Protein AF-A0A819T927-F1 (afdb_monomer_lite)

Sequence (54 aa):
KIMVDFGEIPKTLLPYALSLNPGLPMHVQQAMIKQEVERRTQRRSDEQLQISEE

Radius of gyration: 14.35 Å; chains: 1; bounding box: 45×16×30 Å

Structure (mmCIF, N/CA/C/O backbone):
data_AF-A0A819T927-F1
#
_entry.id   AF-A0A819T927-F1
#
loop_
_atom_site.group_PDB
_atom_site.id
_atom_site.type_symbol
_atom_site.label_atom_id
_atom_site.label_alt_id
_atom_site.label_comp_id
_atom_site.label_asym_id
_atom_site.label_entity_id
_atom_site.label_seq_id
_atom_site.pdbx_PDB_ins_code
_atom_site.Cartn_x
_atom_site.Cartn_y
_atom_site.Cartn_z
_atom_site.occupancy
_atom_site.B_iso_or_equiv
_atom_site.auth_seq_id
_atom_site.auth_comp_id
_atom_site.auth_asym_id
_atom_site.auth_atom_id
_atom_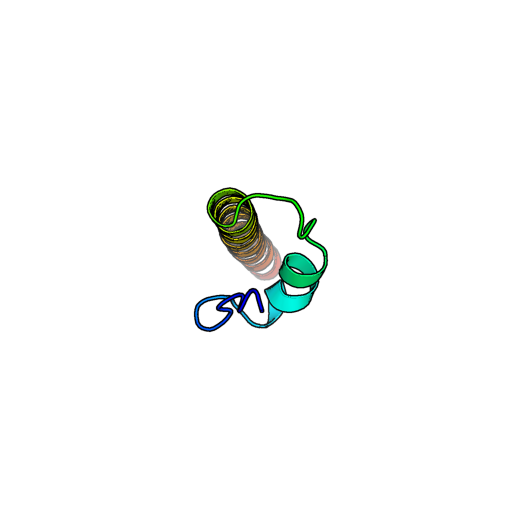site.pdbx_PDB_model_num
ATOM 1 N N . LYS A 1 1 ? 17.555 -8.862 -4.162 1.00 53.06 1 LYS A N 1
ATOM 2 C CA . LYS A 1 1 ? 16.521 -9.117 -3.129 1.00 53.06 1 LYS A CA 1
ATOM 3 C C . LYS A 1 1 ? 15.818 -7.788 -2.881 1.00 53.06 1 LYS A C 1
ATOM 5 O O . LYS A 1 1 ? 16.479 -6.883 -2.398 1.00 53.06 1 LYS A O 1
ATOM 10 N N . ILE A 1 2 ? 14.567 -7.619 -3.314 1.00 56.81 2 ILE A N 1
ATOM 11 C CA . ILE A 1 2 ? 13.803 -6.396 -3.023 1.00 56.81 2 ILE A CA 1
ATOM 12 C C . ILE A 1 2 ? 13.308 -6.552 -1.583 1.00 56.81 2 ILE A C 1
ATOM 14 O O . ILE A 1 2 ? 12.473 -7.410 -1.313 1.00 56.81 2 ILE A O 1
ATOM 18 N N . MET A 1 3 ? 13.911 -5.823 -0.644 1.00 57.00 3 MET A N 1
ATOM 19 C CA . MET A 1 3 ? 13.390 -5.711 0.718 1.00 57.00 3 MET A CA 1
ATOM 20 C C . MET A 1 3 ? 12.298 -4.650 0.684 1.00 57.00 3 MET A C 1
ATOM 22 O O . MET A 1 3 ? 12.583 -3.473 0.489 1.00 57.00 3 MET A O 1
ATOM 26 N N . VAL A 1 4 ? 11.048 -5.087 0.799 1.00 62.56 4 VAL A N 1
ATOM 27 C CA . VAL A 1 4 ? 9.928 -4.184 1.053 1.00 62.56 4 VAL A CA 1
ATOM 28 C C . VAL A 1 4 ? 9.966 -3.871 2.544 1.00 62.56 4 VAL A C 1
ATOM 30 O O . VAL A 1 4 ? 9.900 -4.787 3.366 1.00 62.56 4 VAL A O 1
ATOM 33 N N . ASP A 1 5 ? 10.155 -2.601 2.889 1.00 67.31 5 ASP A N 1
ATOM 34 C CA . ASP A 1 5 ? 10.106 -2.149 4.275 1.00 67.31 5 ASP A CA 1
ATOM 35 C C . ASP A 1 5 ? 8.640 -2.026 4.708 1.00 67.31 5 ASP A C 1
ATOM 37 O O . ASP A 1 5 ? 7.881 -1.218 4.174 1.00 67.31 5 ASP A O 1
ATOM 41 N N . PHE A 1 6 ? 8.238 -2.879 5.650 1.00 67.31 6 PHE A N 1
ATOM 42 C CA . PHE A 1 6 ? 6.904 -2.872 6.247 1.00 67.31 6 PHE A CA 1
ATOM 43 C C . PHE A 1 6 ? 6.884 -2.217 7.634 1.00 67.31 6 PHE A C 1
ATOM 45 O O . PHE A 1 6 ? 5.852 -2.272 8.300 1.00 67.31 6 PHE A O 1
ATOM 52 N N . GLY A 1 7 ? 7.995 -1.626 8.095 1.00 67.69 7 GLY A N 1
ATOM 53 C CA . GLY A 1 7 ? 8.132 -1.089 9.452 1.00 67.69 7 GLY A CA 1
ATOM 54 C C . GLY A 1 7 ? 7.087 -0.029 9.802 1.00 67.69 7 GLY A C 1
ATOM 55 O O . GLY A 1 7 ? 6.619 0.024 10.937 1.00 67.69 7 GLY A O 1
ATOM 56 N N . GLU A 1 8 ? 6.660 0.754 8.812 1.00 70.44 8 GLU A N 1
ATOM 57 C CA . GLU A 1 8 ? 5.661 1.817 8.975 1.00 70.44 8 GLU A CA 1
ATOM 58 C C . GLU A 1 8 ? 4.238 1.386 8.584 1.00 70.44 8 GLU A C 1
ATOM 60 O O . GLU A 1 8 ? 3.283 2.146 8.752 1.00 70.44 8 GLU A O 1
ATOM 65 N N . ILE A 1 9 ? 4.060 0.165 8.067 1.00 74.38 9 ILE A N 1
ATOM 66 C CA . ILE A 1 9 ? 2.763 -0.314 7.587 1.00 74.38 9 ILE A CA 1
ATOM 67 C C . ILE A 1 9 ? 1.999 -0.944 8.759 1.00 74.38 9 ILE A C 1
ATOM 69 O O . ILE A 1 9 ? 2.487 -1.898 9.375 1.00 74.38 9 ILE A O 1
ATOM 73 N N . PRO A 1 10 ? 0.766 -0.485 9.062 1.00 80.06 10 PRO A N 1
ATOM 74 C CA . PRO A 1 10 ? -0.092 -1.147 10.035 1.00 80.06 10 PRO A CA 1
ATOM 75 C C . PRO A 1 10 ? -0.196 -2.646 9.745 1.00 80.06 10 PRO A C 1
ATOM 77 O O . PRO A 1 10 ? -0.492 -3.048 8.622 1.00 80.06 10 PRO A O 1
ATOM 80 N N . LYS A 1 11 ? -0.013 -3.497 10.762 1.00 81.62 11 LYS A N 1
ATOM 81 C CA . LYS A 1 11 ? -0.021 -4.966 10.590 1.00 81.62 11 LYS A CA 1
ATOM 82 C C . LYS A 1 11 ? -1.292 -5.489 9.905 1.00 81.62 11 LYS A C 1
ATOM 84 O O . LYS A 1 11 ? -1.254 -6.483 9.189 1.00 81.62 11 LYS A O 1
ATOM 89 N N . THR A 1 12 ? -2.410 -4.786 10.080 1.00 82.75 12 THR A N 1
ATOM 90 C CA . THR A 1 12 ? -3.711 -5.074 9.453 1.00 82.75 12 THR A CA 1
ATOM 91 C C . THR A 1 12 ? -3.728 -4.880 7.933 1.00 82.75 12 THR A C 1
ATOM 93 O O . THR A 1 12 ? -4.651 -5.347 7.262 1.00 82.75 12 THR A O 1
ATOM 96 N N . LEU A 1 13 ? -2.721 -4.202 7.381 1.00 85.50 13 LEU A N 1
ATOM 97 C CA . LEU A 1 13 ? -2.536 -3.947 5.956 1.00 85.50 13 LEU A CA 1
ATOM 98 C C . LEU A 1 13 ? -1.490 -4.840 5.304 1.00 85.50 13 LEU A C 1
ATOM 100 O O . LEU A 1 13 ? -1.386 -4.819 4.081 1.00 85.50 13 LEU A O 1
ATOM 104 N N . LEU A 1 14 ? -0.777 -5.670 6.068 1.00 84.88 14 LEU A N 1
ATOM 105 C CA . LEU A 1 14 ? 0.168 -6.634 5.501 1.00 84.88 14 LEU A CA 1
ATOM 106 C C . LEU A 1 14 ? -0.475 -7.533 4.431 1.00 84.88 14 LEU A C 1
ATOM 108 O O . LEU A 1 14 ? 0.126 -7.662 3.369 1.00 84.88 14 LEU A O 1
ATOM 112 N N . PRO A 1 15 ? -1.698 -8.080 4.608 1.00 88.88 15 PRO A N 1
ATOM 113 C CA . PRO A 1 15 ? -2.333 -8.870 3.552 1.00 88.88 15 PRO A CA 1
ATOM 114 C C . PRO A 1 15 ? -2.568 -8.069 2.267 1.00 88.88 15 PRO A C 1
ATOM 116 O O . PRO A 1 15 ? -2.378 -8.590 1.173 1.00 88.88 15 PRO A O 1
ATOM 119 N N . TYR A 1 16 ? -2.937 -6.791 2.398 1.00 88.56 16 TYR A N 1
ATOM 120 C CA . TYR A 1 16 ? -3.129 -5.903 1.254 1.00 88.56 16 TYR A CA 1
ATOM 121 C C . TYR A 1 16 ? -1.797 -5.614 0.560 1.00 88.56 16 TYR A C 1
ATOM 123 O O . TYR A 1 16 ? -1.686 -5.813 -0.645 1.00 88.56 16 TYR A O 1
ATOM 131 N N . ALA A 1 17 ? -0.764 -5.239 1.316 1.00 86.62 17 ALA A N 1
ATOM 132 C CA . ALA A 1 17 ? 0.559 -4.951 0.775 1.00 86.62 17 ALA A CA 1
ATOM 133 C C . ALA A 1 17 ? 1.186 -6.174 0.077 1.00 86.62 17 ALA A C 1
ATOM 135 O O . ALA A 1 17 ? 1.798 -6.029 -0.975 1.00 86.62 17 ALA A O 1
ATOM 136 N N . LEU A 1 18 ? 0.976 -7.384 0.611 1.00 87.12 18 LEU A N 1
ATOM 137 C CA . LEU A 1 18 ? 1.421 -8.641 -0.004 1.00 87.12 18 LEU A CA 1
ATOM 138 C C . LEU A 1 18 ? 0.606 -9.041 -1.245 1.00 87.12 18 LEU A C 1
ATOM 140 O O . LEU A 1 18 ? 1.091 -9.821 -2.059 1.00 87.12 18 LEU A O 1
ATOM 144 N N . SER A 1 19 ? -0.616 -8.523 -1.394 1.00 88.81 19 SER A N 1
ATOM 145 C CA . SER A 1 19 ? -1.457 -8.742 -2.580 1.00 88.81 19 SER A CA 1
ATOM 146 C C . SER A 1 19 ? -1.143 -7.791 -3.740 1.0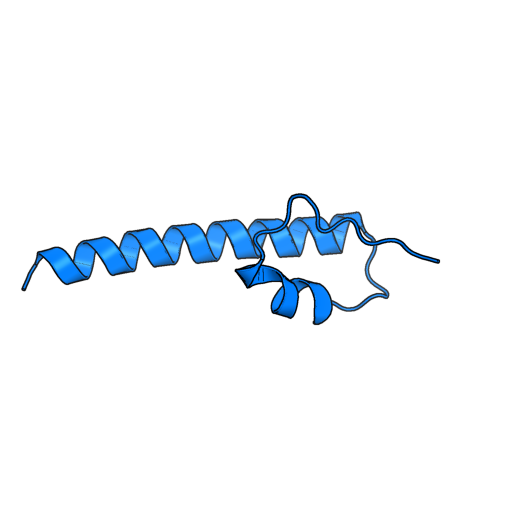0 88.81 19 SER A C 1
ATOM 148 O O . SER A 1 19 ? -1.652 -7.983 -4.845 1.00 88.81 19 SER A O 1
ATOM 150 N N . LEU A 1 20 ? -0.313 -6.765 -3.510 1.00 88.31 20 LEU A N 1
ATOM 151 C CA . LEU A 1 20 ? 0.074 -5.820 -4.551 1.00 88.31 20 LEU A CA 1
ATOM 152 C C . LEU A 1 20 ? 0.968 -6.486 -5.594 1.00 88.31 20 LEU A C 1
ATOM 154 O O . LEU A 1 20 ? 1.792 -7.348 -5.294 1.00 88.31 20 LEU A O 1
ATOM 158 N N . ASN A 1 21 ? 0.823 -6.043 -6.842 1.00 88.69 21 ASN A N 1
ATOM 159 C CA . ASN A 1 21 ? 1.648 -6.529 -7.935 1.00 88.69 21 ASN A CA 1
ATOM 160 C C . ASN A 1 21 ? 3.123 -6.129 -7.701 1.00 88.69 21 ASN A C 1
ATOM 162 O O . ASN A 1 21 ? 3.432 -4.933 -7.730 1.00 88.69 21 ASN A O 1
ATOM 166 N N . PRO A 1 22 ? 4.052 -7.094 -7.541 1.00 85.31 22 PRO A N 1
ATOM 167 C CA . PRO A 1 22 ? 5.459 -6.804 -7.269 1.00 85.31 22 PRO A CA 1
ATOM 168 C C . PRO A 1 22 ? 6.186 -6.156 -8.457 1.00 85.31 22 PRO A C 1
ATOM 170 O O . PRO A 1 22 ? 7.280 -5.627 -8.282 1.00 85.31 22 PRO A O 1
ATOM 173 N N . GLY A 1 23 ? 5.594 -6.184 -9.658 1.00 90.06 23 GLY A N 1
ATOM 174 C CA . GLY A 1 23 ? 6.094 -5.484 -10.842 1.00 90.06 23 GLY A CA 1
ATOM 175 C C . GLY A 1 23 ? 5.816 -3.978 -10.841 1.00 90.06 23 GLY A C 1
ATOM 176 O O . GLY A 1 23 ? 6.324 -3.269 -11.707 1.00 90.06 23 GLY A O 1
ATOM 177 N N . LEU A 1 24 ? 5.023 -3.470 -9.890 1.00 88.31 24 LEU A N 1
ATOM 178 C CA . LEU A 1 24 ? 4.802 -2.035 -9.747 1.00 88.31 24 LEU A CA 1
ATOM 179 C C . LEU A 1 24 ? 6.039 -1.351 -9.151 1.00 88.31 24 LEU A C 1
ATOM 181 O O . LEU A 1 24 ? 6.664 -1.898 -8.239 1.00 88.31 24 LEU A O 1
ATOM 185 N N . PRO A 1 25 ? 6.372 -0.123 -9.582 1.00 91.00 25 PRO A N 1
ATOM 186 C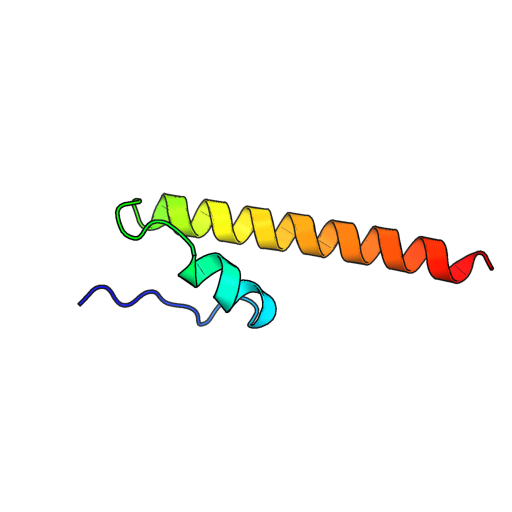 CA . PRO A 1 25 ? 7.397 0.667 -8.917 1.00 91.00 25 PRO A CA 1
ATOM 187 C C . PRO A 1 25 ? 7.096 0.847 -7.423 1.00 91.00 25 PRO A C 1
ATOM 189 O O . PRO A 1 25 ? 5.942 1.021 -7.030 1.00 91.00 25 PRO A O 1
ATOM 192 N N . MET A 1 26 ? 8.142 0.875 -6.594 1.00 86.56 26 MET A N 1
ATOM 193 C CA . MET A 1 26 ? 8.013 0.972 -5.132 1.00 86.56 26 MET A CA 1
ATOM 194 C C . MET A 1 26 ? 7.143 2.159 -4.686 1.00 86.56 26 MET A C 1
ATOM 196 O O . MET A 1 26 ? 6.274 2.003 -3.834 1.00 86.56 26 MET A O 1
ATOM 200 N N . HIS A 1 27 ? 7.317 3.328 -5.312 1.00 87.62 27 HIS A N 1
ATOM 201 C CA . HIS A 1 27 ? 6.542 4.529 -4.987 1.00 87.62 27 HIS A CA 1
ATOM 202 C C . HIS A 1 27 ? 5.037 4.361 -5.265 1.00 87.62 27 HIS A C 1
ATOM 204 O O . HIS A 1 27 ? 4.214 4.910 -4.537 1.00 87.62 27 HIS A O 1
ATOM 210 N N . VAL A 1 28 ? 4.665 3.573 -6.283 1.00 90.69 28 VAL A N 1
ATOM 211 C CA . VAL A 1 28 ? 3.259 3.269 -6.593 1.00 90.69 28 VAL A CA 1
ATOM 212 C C . VAL A 1 28 ? 2.679 2.348 -5.526 1.00 90.69 28 VAL A C 1
ATOM 214 O O . VAL A 1 28 ? 1.599 2.620 -5.008 1.00 90.69 28 VAL A O 1
ATOM 217 N N . GLN A 1 29 ? 3.414 1.299 -5.144 1.00 88.69 29 GLN A N 1
ATOM 218 C CA . GLN A 1 29 ? 2.985 0.392 -4.074 1.00 88.69 29 GLN A CA 1
ATOM 219 C C . GLN A 1 29 ? 2.785 1.155 -2.754 1.00 88.69 29 GLN A C 1
ATOM 221 O O . GLN A 1 29 ? 1.759 0.995 -2.096 1.00 88.69 29 GLN A O 1
ATOM 226 N N . GLN A 1 30 ? 3.710 2.056 -2.409 1.00 86.88 30 GLN A N 1
ATOM 227 C CA . GLN A 1 30 ? 3.607 2.917 -1.228 1.00 86.88 30 GLN A CA 1
ATOM 228 C C . GLN A 1 30 ? 2.391 3.852 -1.281 1.00 86.88 30 GLN A C 1
ATOM 230 O O . GLN A 1 30 ? 1.672 3.971 -0.288 1.00 86.88 30 GLN A O 1
ATOM 235 N N . ALA A 1 31 ? 2.115 4.475 -2.432 1.00 90.44 31 ALA A N 1
ATOM 236 C CA . ALA A 1 31 ? 0.938 5.326 -2.603 1.00 90.44 31 ALA A CA 1
ATOM 237 C C . ALA A 1 31 ? -0.373 4.541 -2.414 1.00 90.44 31 ALA A C 1
ATOM 239 O O . ALA A 1 31 ? -1.270 5.005 -1.711 1.00 90.44 31 ALA A O 1
ATOM 240 N N . MET A 1 32 ? -0.462 3.327 -2.967 1.00 91.19 32 MET A N 1
ATOM 241 C CA . MET A 1 32 ? -1.629 2.452 -2.805 1.00 91.19 32 MET A CA 1
ATOM 242 C C . MET A 1 32 ? -1.830 2.008 -1.353 1.00 91.19 32 MET A C 1
ATOM 244 O O . MET A 1 32 ? -2.964 1.939 -0.881 1.00 91.19 32 MET A O 1
ATOM 248 N N . ILE A 1 33 ? -0.744 1.706 -0.637 1.00 89.25 33 ILE A N 1
ATOM 249 C CA . ILE A 1 33 ? -0.799 1.353 0.788 1.00 89.25 33 ILE A CA 1
ATOM 250 C C . ILE A 1 33 ? -1.279 2.552 1.603 1.00 89.25 33 ILE A C 1
ATOM 252 O O . ILE A 1 33 ? -2.175 2.395 2.428 1.00 89.25 33 ILE A O 1
ATOM 256 N N . LYS A 1 34 ? -0.753 3.754 1.336 1.00 89.00 34 LYS A N 1
ATOM 257 C CA . LYS A 1 34 ? -1.171 4.985 2.017 1.00 89.00 34 LYS A CA 1
ATOM 258 C C . LYS A 1 34 ? -2.660 5.281 1.813 1.00 89.00 34 LYS A C 1
ATOM 260 O O . LYS A 1 34 ? -3.361 5.541 2.786 1.00 89.00 34 LYS A O 1
ATOM 265 N N . GLN A 1 35 ? -3.161 5.168 0.583 1.00 90.31 35 GLN A N 1
ATOM 266 C CA . GLN A 1 35 ? -4.591 5.341 0.303 1.00 90.31 35 GLN A CA 1
ATOM 267 C C . GLN A 1 35 ? -5.456 4.326 1.059 1.00 90.31 35 GLN A C 1
ATOM 269 O O . GLN A 1 35 ? -6.507 4.674 1.591 1.00 90.31 35 GLN A O 1
ATOM 274 N N . GLU A 1 36 ? -5.010 3.073 1.155 1.00 88.75 36 GLU A N 1
ATOM 275 C CA . GLU A 1 36 ? -5.734 2.047 1.902 1.00 88.75 36 GLU A CA 1
ATOM 276 C C . GLU A 1 36 ? -5.704 2.303 3.426 1.00 88.75 36 GLU A C 1
ATOM 278 O O . GLU A 1 36 ? -6.7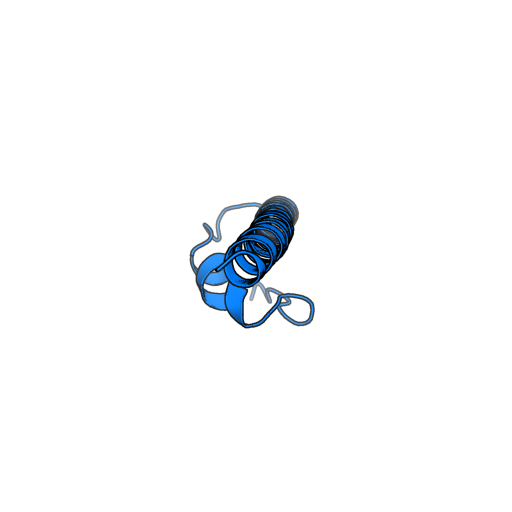07 2.057 4.102 1.00 88.75 36 GLU A O 1
ATOM 283 N N . VAL A 1 37 ? -4.608 2.854 3.974 1.00 87.31 37 VAL A N 1
ATOM 284 C CA . VAL A 1 37 ? -4.548 3.339 5.372 1.00 87.31 37 VAL A CA 1
ATOM 285 C C . VAL A 1 37 ? -5.609 4.413 5.608 1.00 87.31 37 VAL A C 1
ATOM 287 O O . VAL A 1 37 ? -6.401 4.304 6.549 1.00 87.31 37 VAL A O 1
ATOM 290 N N . GLU A 1 38 ? -5.640 5.439 4.758 1.00 87.25 38 GLU A N 1
ATOM 291 C CA . GLU A 1 38 ? -6.571 6.567 4.870 1.00 87.25 38 GLU A CA 1
ATOM 292 C C . GLU A 1 38 ? -8.025 6.085 4.777 1.00 87.25 38 GLU A C 1
ATOM 294 O O . GLU A 1 38 ? -8.841 6.393 5.650 1.00 87.25 38 GLU A O 1
ATOM 299 N N . ARG A 1 39 ? -8.326 5.217 3.803 1.00 86.50 39 ARG A N 1
ATOM 300 C CA . ARG A 1 39 ? -9.658 4.628 3.604 1.00 86.50 39 ARG A CA 1
ATOM 301 C C . ARG A 1 39 ? -10.144 3.837 4.819 1.00 86.50 39 ARG A C 1
ATOM 303 O O . ARG A 1 39 ? -11.317 3.915 5.183 1.00 86.50 39 ARG A O 1
ATOM 310 N N . ARG A 1 40 ? -9.272 3.040 5.448 1.00 84.62 40 ARG A N 1
ATOM 311 C CA . ARG A 1 40 ? -9.639 2.269 6.650 1.00 84.62 40 ARG A CA 1
ATOM 312 C C . ARG A 1 40 ? -9.788 3.147 7.880 1.00 84.62 40 ARG A C 1
ATOM 314 O O . ARG A 1 40 ? -10.628 2.846 8.721 1.00 84.62 40 ARG A O 1
ATOM 321 N N . THR A 1 41 ? -8.997 4.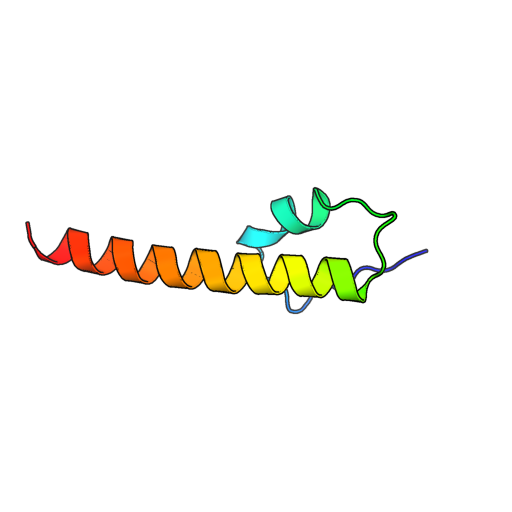209 7.975 1.00 79.94 41 THR A N 1
ATOM 322 C CA . THR A 1 41 ? -9.109 5.182 9.065 1.00 79.94 41 THR A CA 1
ATOM 323 C C . THR A 1 41 ? -10.465 5.881 9.013 1.00 79.94 41 THR A C 1
ATOM 325 O O . THR A 1 41 ? -11.157 5.905 10.023 1.00 79.94 41 THR A O 1
ATOM 328 N N . GLN A 1 42 ? -10.890 6.329 7.827 1.00 76.38 42 GLN A N 1
ATOM 329 C CA . GLN A 1 42 ? -12.202 6.956 7.620 1.00 76.38 42 GLN A CA 1
ATOM 330 C C . GLN A 1 42 ? -13.362 6.014 7.959 1.00 76.38 42 GLN A C 1
ATOM 332 O O . GLN A 1 42 ? -14.231 6.373 8.745 1.00 76.38 42 GLN A O 1
ATOM 337 N N . ARG A 1 43 ? -13.334 4.766 7.465 1.00 73.50 43 ARG A N 1
ATOM 338 C CA . ARG A 1 43 ? -14.390 3.788 7.789 1.00 73.50 43 ARG A CA 1
ATOM 339 C C . ARG A 1 43 ? -14.528 3.520 9.283 1.00 73.50 43 ARG A C 1
ATOM 341 O O . ARG A 1 43 ? -15.638 3.346 9.764 1.00 73.50 43 ARG A O 1
ATOM 348 N N . ARG A 1 44 ? -13.413 3.496 10.015 1.00 63.31 44 ARG A N 1
ATOM 349 C CA . ARG A 1 44 ? -13.440 3.275 11.463 1.00 63.31 44 ARG A CA 1
ATOM 350 C C . ARG A 1 44 ? -14.098 4.435 12.205 1.00 63.31 44 ARG A C 1
ATOM 352 O O . ARG A 1 44 ? -14.759 4.195 13.203 1.00 63.31 44 ARG A O 1
ATOM 359 N N . SER A 1 45 ? -13.913 5.665 11.728 1.00 62.09 45 SER A N 1
ATOM 360 C CA . SER A 1 45 ? -14.568 6.855 12.279 1.00 62.09 45 SER A CA 1
ATOM 361 C C . SER A 1 45 ? -16.077 6.842 12.025 1.00 62.09 45 SER A C 1
ATOM 363 O O . SER A 1 45 ? -16.843 7.153 12.934 1.00 62.09 45 SER A O 1
ATOM 365 N N . ASP A 1 46 ? -16.498 6.413 10.834 1.00 59.38 46 ASP A N 1
ATOM 366 C CA . ASP A 1 46 ? -17.916 6.339 10.466 1.00 59.38 46 ASP A CA 1
ATOM 367 C C . ASP A 1 46 ? -18.652 5.206 11.207 1.00 59.38 46 ASP A C 1
ATOM 369 O O . ASP A 1 46 ? -19.768 5.396 11.685 1.00 59.38 46 ASP A O 1
ATOM 373 N N . GLU A 1 47 ? -18.011 4.044 11.385 1.00 55.97 47 GLU A N 1
ATOM 374 C CA . GLU A 1 47 ? -18.577 2.922 12.153 1.00 55.97 47 GLU A CA 1
ATOM 375 C C . GLU A 1 47 ? -18.699 3.239 13.656 1.00 55.97 47 GLU A C 1
ATOM 377 O O . GLU A 1 47 ? -19.598 2.735 14.321 1.00 55.97 47 GLU A O 1
ATOM 382 N N . GLN A 1 48 ? -17.839 4.099 14.213 1.00 50.97 48 GLN A N 1
ATOM 383 C CA . GLN A 1 48 ? -17.878 4.454 15.639 1.00 50.97 48 GLN A CA 1
ATOM 384 C C . GLN A 1 48 ? -18.983 5.470 15.980 1.00 50.97 48 GLN A C 1
ATOM 386 O O . GLN A 1 48 ? -19.472 5.489 17.111 1.00 50.97 48 GLN A O 1
ATOM 391 N N . LEU A 1 49 ? -19.403 6.282 15.005 1.00 51.47 49 LEU A N 1
ATOM 392 C CA . LEU A 1 49 ? -20.512 7.228 15.153 1.00 51.47 49 LEU A CA 1
ATOM 393 C C . LEU A 1 49 ? -21.882 6.535 15.106 1.00 51.47 49 LEU A C 1
ATOM 395 O O . LEU A 1 49 ? -22.789 6.968 15.805 1.00 51.47 49 LEU A O 1
ATOM 399 N N . GLN A 1 50 ? -22.023 5.429 14.370 1.00 46.16 50 GLN A N 1
ATOM 400 C CA . GLN A 1 50 ? -23.298 4.699 14.278 1.00 46.16 50 GLN A CA 1
ATOM 401 C C . GLN A 1 50 ? -23.618 3.848 15.517 1.00 46.16 50 GLN A C 1
ATOM 403 O O . GLN A 1 50 ? -24.783 3.644 15.827 1.00 46.16 50 GLN A O 1
ATOM 408 N N . ILE A 1 51 ? -22.610 3.382 16.263 1.00 54.44 51 ILE A N 1
ATOM 409 C CA . ILE A 1 51 ? -22.822 2.555 17.471 1.00 54.44 51 ILE A CA 1
ATOM 410 C C . ILE A 1 51 ? -23.251 3.413 18.682 1.00 54.44 51 ILE A C 1
ATOM 412 O O . ILE A 1 51 ? -23.701 2.885 19.691 1.00 54.44 51 ILE A O 1
ATOM 416 N N . SER A 1 52 ? -23.115 4.740 18.599 1.00 53.66 52 SER A N 1
ATOM 417 C CA . SER A 1 52 ? -23.448 5.654 19.703 1.00 53.66 52 SER A CA 1
ATOM 418 C C . SER A 1 52 ? -24.880 6.210 19.640 1.00 53.66 52 SER A C 1
ATOM 420 O O . SER A 1 52 ? -25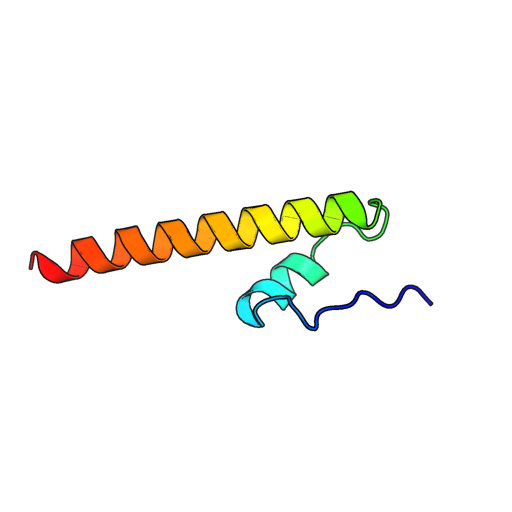.243 7.002 20.507 1.00 53.66 52 SER A O 1
ATOM 422 N N . GLU A 1 53 ? -25.677 5.830 18.632 1.00 55.03 53 GLU A N 1
ATOM 423 C CA . GLU A 1 53 ? -27.057 6.311 18.430 1.00 55.03 53 GLU A CA 1
ATOM 424 C C . GLU A 1 53 ? -28.154 5.252 18.698 1.00 55.03 53 GLU A C 1
ATOM 426 O O . GLU A 1 53 ? -29.329 5.557 18.491 1.00 55.03 53 GLU A O 1
ATOM 431 N N . GLU A 1 54 ? -27.815 4.049 19.190 1.00 45.59 54 GLU A N 1
ATOM 432 C CA . GLU A 1 54 ? -28.792 3.024 19.637 1.00 45.59 54 GLU A CA 1
ATOM 433 C C . GLU A 1 54 ? -28.939 2.931 21.164 1.00 45.59 54 GLU A C 1
ATOM 435 O O . GLU A 1 54 ? -27.908 2.919 21.879 1.00 45.59 54 GLU A O 1
#

Secondary structure (DSSP, 8-state):
------TTS-GGGHHHHHHS-TTS-HHHHHHHHHHHHHHHHHHHHHHHHHTT--

Foldseek 3Di:
DDDDDCVPQDPVCPVVLVPDDPPDPNVVSVVVSVVVVVVVVVVVVVVVVVVVPD

pLDDT: mean 76.22, std 14.58, range [45.59, 91.19]